Protein AF-W1Y0H3-F1 (afdb_monomer_lite)

Organism: NCBI:txid408170

Secondary structure (DSSP, 8-state):
-HHHHHHHHHHHTT--HHHHHHHHT--HHHHHHHHHHHHHHTT-S-HHHHHHS--HHHH-

Radius of gyration: 10.6 Å; chains: 1; bounding box: 22×22×26 Å

InterPro domains:
  IPR000792 Transcription regulator LuxR, C-terminal [PF00196] (1-53)
  IPR000792 Transcription regulator LuxR, C-terminal [PS50043] (1-58)
  IPR000792 Transcription regulator LuxR, C-terminal [SM00421] (1-54)
  IPR000792 Transcription regulator LuxR, C-terminal [cd06170] (1-56)
  IPR016032 Signal transduction response regulator, C-terminal effector [SSF46894] (1-53)
  IPR036388 Winged helix-like DNA-binding domain superfamily [G3DSA:1.10.10.10] (1-57)

Foldseek 3Di:
DVLLLLLLVCVLVVHDPVVSCVVSVHDPVVSVVSVVVNCVVVVHPDCVVSNVPPVVVSND

Sequence (60 aa):
SRKQHQVLSCIANQMTTEDILEKLKISLKTFYCHKHNIMMILNLKRINELVRHQHIDYLV

Structure (mmCIF, N/CA/C/O backbone):
data_AF-W1Y0H3-F1
#
_entry.id   AF-W1Y0H3-F1
#
loop_
_atom_site.group_PDB
_atom_site.id
_atom_site.type_symbol
_atom_site.label_atom_id
_atom_site.label_alt_id
_atom_site.label_comp_id
_atom_site.label_asym_id
_atom_site.label_entity_id
_atom_site.label_seq_id
_atom_site.pdbx_PDB_ins_code
_atom_site.Cartn_x
_atom_site.Cartn_y
_atom_site.Cartn_z
_atom_site.occupancy
_atom_site.B_iso_or_equiv
_atom_site.auth_seq_id
_atom_site.auth_comp_id
_atom_site.auth_asym_id
_atom_site.auth_atom_id
_atom_site.pdbx_PDB_model_num
ATOM 1 N N . SER A 1 1 ? 10.576 -3.680 2.914 1.00 78.56 1 SER A N 1
ATOM 2 C CA . SER A 1 1 ? 10.193 -3.746 4.354 1.00 78.56 1 SER A CA 1
ATOM 3 C C . SER A 1 1 ? 8.947 -4.602 4.527 1.00 78.56 1 SER A C 1
ATOM 5 O O . SER A 1 1 ? 8.025 -4.430 3.740 1.00 78.56 1 SER A O 1
ATOM 7 N N . ARG A 1 2 ? 8.843 -5.458 5.561 1.00 85.88 2 ARG A N 1
ATOM 8 C CA . ARG A 1 2 ? 7.662 -6.331 5.782 1.00 85.88 2 ARG A CA 1
ATOM 9 C C . ARG A 1 2 ? 6.334 -5.561 5.806 1.00 85.88 2 ARG A C 1
ATOM 11 O O . ARG A 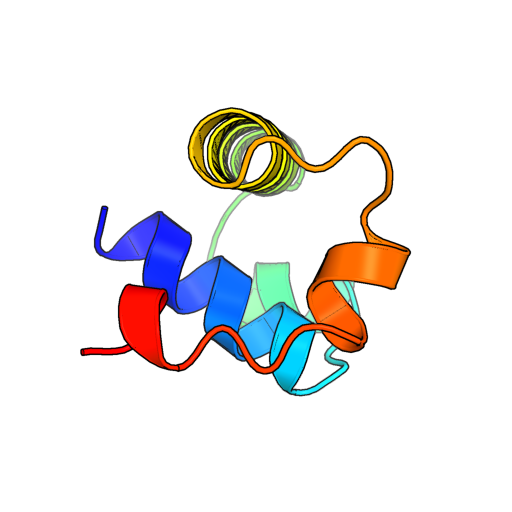1 2 ? 5.354 -6.026 5.237 1.00 85.88 2 ARG A O 1
ATOM 18 N N . 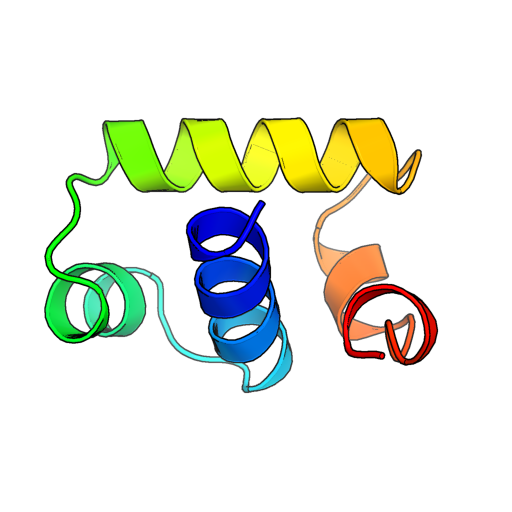LYS A 1 3 ? 6.299 -4.369 6.414 1.00 87.75 3 LYS A N 1
ATOM 19 C CA . LYS A 1 3 ? 5.075 -3.549 6.470 1.00 87.75 3 LYS A CA 1
ATOM 20 C C . LYS A 1 3 ? 4.737 -2.913 5.116 1.00 87.75 3 LYS A C 1
ATOM 22 O O . LYS A 1 3 ? 3.570 -2.847 4.756 1.00 87.75 3 LYS A O 1
ATOM 27 N N . GLN A 1 4 ? 5.750 -2.513 4.343 1.00 87.06 4 GLN A N 1
ATOM 28 C CA . GLN A 1 4 ? 5.562 -2.031 2.969 1.00 87.06 4 GLN A CA 1
ATOM 29 C C . GLN A 1 4 ? 5.023 -3.138 2.058 1.00 87.06 4 GLN A C 1
ATOM 31 O O . GLN A 1 4 ? 4.097 -2.874 1.305 1.00 87.06 4 GLN A O 1
ATOM 36 N N . HIS A 1 5 ? 5.527 -4.371 2.187 1.00 87.69 5 HIS A N 1
ATOM 37 C CA . HIS A 1 5 ? 4.990 -5.533 1.471 1.00 87.69 5 HIS A CA 1
ATOM 38 C C . HIS A 1 5 ? 3.511 -5.746 1.792 1.00 87.69 5 HIS A C 1
ATOM 40 O O . HIS A 1 5 ? 2.695 -5.832 0.887 1.00 87.69 5 HIS A O 1
ATOM 46 N N . GLN A 1 6 ? 3.139 -5.732 3.075 1.00 90.56 6 GLN A N 1
ATOM 47 C CA . GLN A 1 6 ? 1.736 -5.863 3.478 1.00 90.56 6 GLN A CA 1
ATOM 48 C C . GLN A 1 6 ? 0.846 -4.756 2.897 1.00 90.56 6 GLN A C 1
ATOM 50 O O . GLN A 1 6 ? -0.232 -5.050 2.385 1.00 90.56 6 GLN A O 1
ATOM 55 N N . VAL A 1 7 ? 1.293 -3.496 2.953 1.00 90.75 7 VAL A N 1
ATOM 56 C CA . VAL A 1 7 ? 0.576 -2.358 2.354 1.00 90.75 7 VAL A CA 1
ATOM 57 C C . VAL A 1 7 ? 0.423 -2.553 0.846 1.00 90.75 7 VAL A C 1
ATOM 59 O O . VAL A 1 7 ? -0.680 -2.409 0.327 1.00 90.75 7 VAL A O 1
ATOM 62 N N . LEU A 1 8 ? 1.500 -2.937 0.160 1.00 87.38 8 LEU A N 1
ATOM 63 C CA . LEU A 1 8 ? 1.495 -3.199 -1.274 1.00 87.38 8 LEU A CA 1
ATOM 64 C C . LEU A 1 8 ? 0.509 -4.306 -1.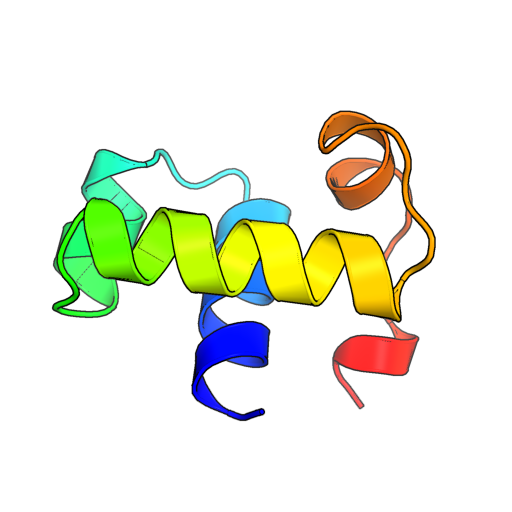647 1.00 87.38 8 LEU A C 1
ATOM 66 O O . LEU A 1 8 ? -0.314 -4.112 -2.536 1.00 87.38 8 LEU A O 1
ATOM 70 N N . SER A 1 9 ? 0.554 -5.441 -0.945 1.00 88.00 9 SER A N 1
ATOM 71 C CA . SER A 1 9 ? -0.358 -6.558 -1.183 1.00 88.00 9 SER A CA 1
ATOM 72 C C . SER A 1 9 ? -1.813 -6.139 -1.003 1.00 88.00 9 SER A C 1
ATOM 74 O O . SER A 1 9 ? -2.665 -6.566 -1.774 1.00 88.00 9 SER A O 1
ATOM 76 N N . CYS A 1 10 ? -2.130 -5.296 -0.017 1.00 90.50 10 CYS A N 1
ATOM 77 C CA . CYS A 1 10 ? -3.508 -4.843 0.156 1.00 90.50 10 CYS A CA 1
ATOM 78 C C . CYS A 1 10 ? -3.954 -3.888 -0.966 1.00 90.50 10 CYS A C 1
ATOM 80 O O . CYS A 1 10 ? -5.075 -4.014 -1.450 1.00 90.50 10 CYS A O 1
ATOM 82 N N . ILE A 1 11 ? -3.070 -2.994 -1.429 1.00 87.44 11 ILE A N 1
ATOM 83 C CA . ILE A 1 11 ? -3.337 -2.103 -2.573 1.00 87.44 11 ILE A CA 1
ATOM 84 C C . ILE A 1 11 ? -3.542 -2.914 -3.861 1.00 87.44 11 ILE A C 1
ATOM 86 O O . ILE A 1 11 ? -4.481 -2.648 -4.606 1.00 87.44 11 ILE A O 1
ATOM 90 N N . ALA A 1 12 ? -2.707 -3.928 -4.108 1.00 84.25 12 ALA A N 1
ATOM 91 C CA . ALA A 1 12 ? -2.829 -4.813 -5.269 1.00 84.25 12 ALA A CA 1
ATOM 92 C C . ALA A 1 12 ? -4.142 -5.617 -5.259 1.00 84.25 12 ALA A C 1
ATOM 94 O O . ALA A 1 12 ? -4.726 -5.867 -6.309 1.00 84.25 12 ALA A O 1
ATOM 95 N N . ASN A 1 13 ? -4.644 -5.958 -4.068 1.00 87.44 13 ASN A N 1
ATOM 96 C CA . ASN A 1 13 ? -5.960 -6.572 -3.876 1.00 87.44 13 ASN A CA 1
ATOM 97 C C . ASN A 1 13 ? -7.124 -5.563 -3.921 1.00 87.44 13 ASN A C 1
ATOM 99 O O . ASN A 1 13 ? -8.245 -5.925 -3.579 1.00 87.44 13 ASN A O 1
ATOM 103 N N . GLN A 1 14 ? -6.874 -4.312 -4.325 1.00 86.19 14 GLN A N 1
ATOM 104 C CA . GLN A 1 14 ? -7.884 -3.256 -4.463 1.00 86.19 14 GLN A CA 1
ATOM 105 C C . GLN A 1 14 ? -8.668 -2.975 -3.168 1.00 86.19 14 GLN A C 1
ATOM 107 O O . GLN A 1 14 ? -9.817 -2.542 -3.214 1.00 86.19 14 GLN A O 1
ATOM 112 N N . MET A 1 15 ? -8.050 -3.206 -2.004 1.00 91.62 15 MET A N 1
ATOM 113 C CA . MET A 1 15 ? -8.662 -2.873 -0.717 1.00 91.62 15 MET A CA 1
ATOM 114 C C . MET A 1 15 ? -8.806 -1.355 -0.562 1.00 91.62 15 MET A C 1
ATOM 116 O O . MET A 1 15 ? -7.940 -0.591 -1.005 1.00 91.62 15 MET A O 1
ATOM 120 N N . THR A 1 16 ? -9.877 -0.916 0.102 1.00 92.62 16 THR A N 1
ATOM 121 C CA . THR A 1 16 ? -10.063 0.505 0.418 1.00 92.62 16 THR A CA 1
ATOM 122 C C . THR A 1 16 ? -9.029 0.970 1.440 1.00 92.62 16 THR A C 1
ATOM 124 O O . THR A 1 16 ? -8.390 0.166 2.123 1.00 92.62 16 THR A O 1
ATOM 127 N N . THR A 1 17 ? -8.833 2.285 1.558 1.00 92.75 17 THR A N 1
ATOM 128 C CA . THR A 1 17 ? -7.873 2.795 2.546 1.00 92.75 17 THR A CA 1
ATOM 129 C C . THR A 1 17 ? -8.331 2.435 3.956 1.00 92.75 17 THR A C 1
ATOM 131 O O . THR A 1 17 ? -7.499 1.978 4.735 1.00 92.75 17 THR A O 1
ATOM 134 N N . GLU A 1 18 ? -9.624 2.566 4.271 1.00 95.75 18 GLU A N 1
ATOM 135 C CA . GLU A 1 18 ? -10.167 2.182 5.577 1.00 95.75 18 GLU A CA 1
ATOM 136 C C . GLU A 1 18 ? -9.869 0.713 5.913 1.00 95.75 18 GLU A C 1
ATOM 138 O O . GLU A 1 18 ? -9.283 0.443 6.966 1.00 95.75 18 GLU A O 1
ATOM 143 N N . ASP A 1 19 ? -10.142 -0.214 4.987 1.00 95.94 19 ASP A N 1
ATOM 144 C CA . ASP A 1 19 ? -9.904 -1.648 5.206 1.00 95.94 19 ASP A CA 1
ATOM 145 C C . ASP A 1 19 ? -8.424 -1.952 5.473 1.00 95.94 19 ASP A C 1
ATOM 147 O O . ASP A 1 19 ? -8.079 -2.815 6.283 1.00 95.94 19 ASP A O 1
ATOM 151 N N . ILE A 1 20 ? -7.513 -1.253 4.785 1.00 94.38 20 ILE A N 1
ATOM 152 C CA . ILE A 1 20 ? -6.067 -1.430 4.968 1.00 94.38 20 ILE A CA 1
ATOM 153 C C . ILE A 1 20 ? -5.640 -0.964 6.356 1.00 94.38 20 ILE A C 1
ATOM 155 O O . ILE A 1 20 ? -4.841 -1.640 7.014 1.00 94.38 20 ILE A O 1
ATOM 159 N N . LEU A 1 21 ? -6.137 0.194 6.792 1.00 96.12 21 LEU A N 1
ATOM 160 C CA . LEU A 1 21 ? -5.819 0.745 8.107 1.00 96.12 21 LEU A CA 1
ATOM 161 C C . LEU A 1 21 ? -6.285 -0.194 9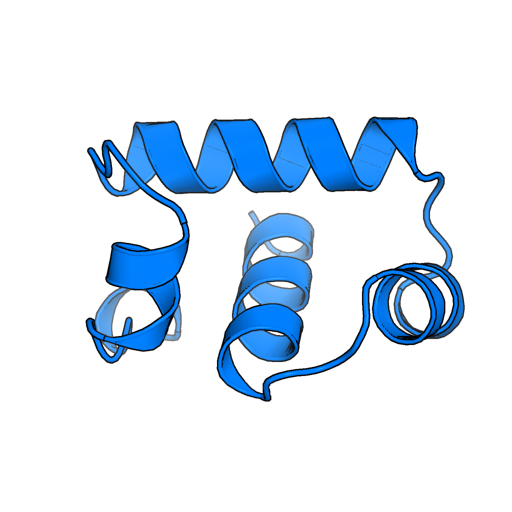.217 1.00 96.12 21 LEU A C 1
ATOM 163 O O . LEU A 1 21 ? -5.507 -0.478 10.133 1.00 96.12 21 LEU A O 1
ATOM 167 N N . GLU A 1 22 ? -7.504 -0.720 9.092 1.00 96.56 22 GLU A N 1
ATOM 168 C CA . GLU A 1 22 ? -8.075 -1.675 10.037 1.00 96.56 22 GLU A CA 1
ATOM 169 C C . GLU A 1 22 ? -7.289 -2.994 10.038 1.00 96.56 22 GLU A C 1
ATOM 171 O O . GLU A 1 22 ? -6.781 -3.426 11.079 1.00 96.56 22 GLU A O 1
ATOM 176 N N . LYS A 1 23 ? -7.080 -3.591 8.858 1.00 95.06 23 LYS A N 1
ATOM 177 C CA . LYS A 1 23 ? -6.383 -4.875 8.700 1.00 95.06 23 LYS A CA 1
ATOM 178 C C . LYS A 1 23 ? -4.942 -4.834 9.193 1.00 95.06 23 LYS A C 1
ATOM 180 O O . LYS A 1 23 ? -4.465 -5.786 9.811 1.00 95.06 23 LYS A O 1
ATOM 185 N N . LEU A 1 24 ? -4.217 -3.757 8.897 1.00 94.25 24 LEU A N 1
ATOM 186 C CA . LEU A 1 24 ? -2.804 -3.634 9.255 1.00 94.25 24 LEU A CA 1
ATOM 187 C C . LEU A 1 24 ? -2.580 -2.994 10.626 1.00 94.25 24 LEU A C 1
ATOM 189 O O . LEU A 1 24 ? -1.426 -2.998 11.078 1.00 94.25 24 LEU A O 1
ATOM 193 N N . LYS A 1 25 ? -3.643 -2.491 11.270 1.00 96.06 25 LYS A N 1
ATOM 194 C CA . LYS A 1 25 ? -3.621 -1.748 12.538 1.00 96.06 25 LYS A CA 1
ATOM 195 C C . LYS A 1 25 ? -2.598 -0.611 12.516 1.00 96.06 25 LYS A C 1
ATOM 197 O O . LYS A 1 25 ? -1.711 -0.539 13.365 1.00 96.06 25 LYS A O 1
ATOM 202 N N . ILE A 1 26 ? -2.679 0.246 11.499 1.00 95.00 26 ILE A N 1
ATOM 203 C CA . ILE A 1 26 ? -1.782 1.399 11.326 1.00 95.00 26 ILE A CA 1
ATOM 204 C C . ILE A 1 26 ? -2.570 2.699 11.207 1.00 95.00 26 ILE A C 1
ATOM 206 O O . ILE A 1 26 ? -3.721 2.708 10.790 1.00 95.00 26 ILE A O 1
ATOM 210 N N . SER A 1 27 ? -1.922 3.817 11.540 1.00 96.00 27 SER A N 1
ATOM 211 C CA . SER A 1 27 ? -2.510 5.140 11.329 1.00 96.00 27 SER A CA 1
ATOM 212 C C . SER A 1 27 ? -2.518 5.527 9.847 1.00 96.00 27 SER A C 1
ATOM 214 O O . SER A 1 27 ? -1.662 5.086 9.072 1.00 96.00 27 SER A O 1
ATOM 216 N N . LEU A 1 28 ? -3.419 6.439 9.473 1.00 95.62 28 LEU A N 1
ATOM 217 C CA . LEU A 1 28 ? -3.465 7.020 8.129 1.00 95.62 28 LEU A CA 1
ATOM 218 C C . LEU A 1 28 ? -2.122 7.663 7.735 1.00 95.62 28 LEU A C 1
ATOM 220 O O . LEU A 1 28 ? -1.637 7.472 6.620 1.00 95.62 28 LEU A O 1
ATOM 224 N N . LYS A 1 29 ? -1.468 8.358 8.676 1.00 96.00 29 LYS A N 1
ATOM 225 C CA . LYS A 1 29 ? -0.134 8.943 8.472 1.00 96.00 29 LYS A CA 1
ATOM 226 C C . LYS A 1 29 ? 0.899 7.867 8.126 1.00 96.00 29 LYS A C 1
ATOM 228 O O . LYS A 1 29 ? 1.630 8.002 7.149 1.00 96.00 29 LYS A O 1
ATOM 233 N N . THR A 1 30 ? 0.933 6.782 8.899 1.00 94.50 30 THR A N 1
ATOM 234 C CA . THR A 1 30 ? 1.848 5.650 8.683 1.00 94.50 30 THR A CA 1
ATOM 235 C C . THR A 1 30 ? 1.612 4.989 7.326 1.00 94.50 30 THR A C 1
ATOM 237 O O . THR A 1 30 ? 2.570 4.691 6.611 1.00 94.50 30 THR A O 1
ATOM 240 N N . PHE A 1 31 ? 0.348 4.805 6.942 1.00 94.25 31 PHE A N 1
ATOM 241 C CA . PHE A 1 31 ? -0.017 4.280 5.631 1.00 94.25 31 PHE A CA 1
ATOM 242 C C . PHE A 1 31 ? 0.528 5.150 4.492 1.00 94.25 31 PHE A C 1
ATOM 244 O O . PHE A 1 31 ? 1.204 4.629 3.604 1.00 94.25 31 PHE A O 1
ATOM 251 N N . TYR A 1 32 ? 0.327 6.471 4.544 1.00 92.75 32 TYR A N 1
ATOM 252 C CA . TYR A 1 32 ? 0.851 7.376 3.517 1.00 92.75 32 TYR A CA 1
ATOM 253 C C . TYR A 1 32 ? 2.380 7.391 3.449 1.00 92.75 32 TYR A C 1
ATOM 255 O O . TYR A 1 32 ? 2.928 7.412 2.348 1.00 92.75 32 TYR A O 1
ATOM 263 N N . CYS A 1 33 ? 3.079 7.302 4.584 1.00 93.56 33 CYS A N 1
ATOM 264 C CA . CYS A 1 33 ? 4.535 7.154 4.588 1.00 93.56 33 CYS A CA 1
ATOM 265 C C . CYS A 1 33 ? 4.977 5.862 3.883 1.00 93.56 33 CYS A C 1
ATOM 267 O O . CYS A 1 33 ? 5.883 5.889 3.051 1.00 93.56 33 CYS A O 1
A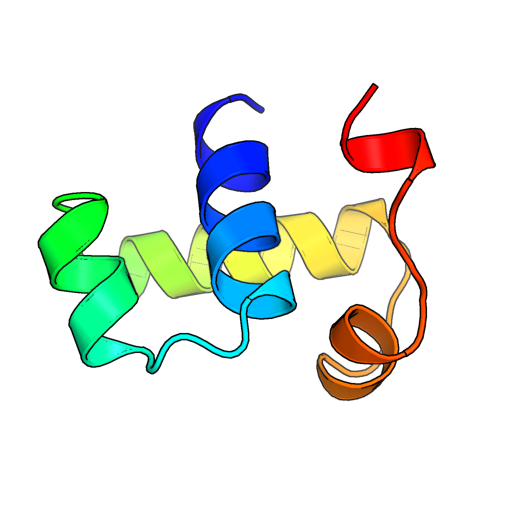TOM 269 N N . HIS A 1 34 ? 4.332 4.725 4.171 1.00 91.75 34 HIS A N 1
ATOM 270 C CA . HIS A 1 34 ? 4.644 3.468 3.489 1.00 91.75 34 HIS A CA 1
ATOM 271 C C . HIS A 1 34 ? 4.362 3.548 1.993 1.00 91.75 34 HIS A C 1
ATOM 273 O O . HIS A 1 34 ? 5.226 3.180 1.203 1.00 91.75 34 HIS A O 1
ATOM 279 N N . LYS A 1 35 ? 3.202 4.085 1.616 1.00 88.50 35 LYS A N 1
ATOM 280 C CA . LYS A 1 35 ? 2.798 4.305 0.227 1.00 88.50 35 LYS A CA 1
ATOM 281 C C . LYS A 1 35 ? 3.808 5.172 -0.529 1.00 88.50 35 LYS A C 1
ATOM 283 O O . LYS A 1 35 ? 4.231 4.800 -1.617 1.00 88.50 35 LYS A O 1
ATOM 288 N N . HIS A 1 36 ? 4.239 6.286 0.061 1.00 90.00 36 HIS A N 1
ATOM 289 C CA . HIS A 1 36 ? 5.260 7.161 -0.515 1.00 90.00 36 HIS A CA 1
ATOM 290 C C . HIS A 1 36 ? 6.592 6.434 -0.718 1.00 90.00 36 HIS A C 1
ATOM 292 O O . HIS A 1 36 ? 7.167 6.470 -1.801 1.00 90.00 36 HIS A O 1
ATOM 298 N N . ASN A 1 37 ? 7.053 5.709 0.300 1.00 89.31 37 ASN A N 1
ATOM 299 C CA . ASN A 1 37 ? 8.310 4.976 0.210 1.00 89.31 37 ASN A CA 1
ATOM 300 C C . ASN A 1 37 ? 8.256 3.847 -0.831 1.00 89.31 37 ASN A C 1
ATOM 302 O O . ASN A 1 37 ? 9.242 3.623 -1.521 1.00 89.31 37 ASN A O 1
ATOM 306 N N . ILE A 1 38 ? 7.118 3.158 -0.966 1.00 86.94 38 ILE A N 1
ATOM 307 C CA . ILE A 1 38 ? 6.903 2.147 -2.013 1.00 86.94 38 ILE A CA 1
ATOM 308 C C . ILE A 1 38 ? 6.990 2.797 -3.399 1.00 86.94 38 ILE A C 1
ATOM 310 O O . ILE A 1 38 ? 7.715 2.295 -4.250 1.00 86.94 38 ILE A O 1
ATOM 314 N N . MET A 1 39 ? 6.311 3.932 -3.613 1.00 85.94 39 MET A N 1
ATOM 315 C CA . MET A 1 39 ? 6.379 4.664 -4.886 1.00 85.94 39 MET A CA 1
ATOM 316 C C . MET A 1 39 ? 7.811 5.097 -5.224 1.00 85.94 39 MET A C 1
ATOM 318 O O . MET A 1 39 ? 8.227 4.931 -6.365 1.00 85.94 39 MET A O 1
ATOM 322 N N . MET A 1 40 ? 8.584 5.581 -4.242 1.00 86.81 40 MET A N 1
ATOM 323 C CA . MET A 1 40 ? 9.995 5.932 -4.456 1.00 86.81 40 MET A CA 1
ATOM 324 C C . MET A 1 40 ? 10.847 4.721 -4.844 1.00 86.81 40 MET A C 1
ATOM 326 O O . MET A 1 40 ? 11.620 4.809 -5.792 1.00 86.81 40 MET A O 1
ATOM 330 N N . ILE A 1 41 ? 10.707 3.594 -4.135 1.00 83.19 41 ILE A N 1
ATOM 331 C CA . ILE A 1 41 ? 11.501 2.383 -4.406 1.00 83.19 41 ILE A CA 1
ATOM 332 C C . ILE A 1 41 ? 11.188 1.821 -5.795 1.00 83.19 41 ILE A C 1
ATOM 334 O O . ILE A 1 41 ? 12.092 1.406 -6.510 1.00 83.19 41 ILE A O 1
ATOM 338 N N . LEU A 1 42 ? 9.914 1.833 -6.187 1.00 77.75 42 LEU A N 1
ATOM 339 C CA . LEU A 1 42 ? 9.469 1.341 -7.490 1.00 77.75 42 LEU A CA 1
ATOM 340 C C . LEU A 1 42 ? 9.624 2.386 -8.610 1.00 77.75 42 LEU A C 1
ATOM 342 O O . LEU A 1 42 ? 9.250 2.114 -9.747 1.00 77.75 42 LEU A O 1
ATOM 346 N N . ASN A 1 43 ? 10.159 3.574 -8.297 1.00 81.69 43 ASN A N 1
ATOM 347 C CA . ASN A 1 43 ? 10.291 4.717 -9.204 1.00 81.69 43 ASN A CA 1
ATOM 348 C C . ASN A 1 43 ? 8.980 5.068 -9.943 1.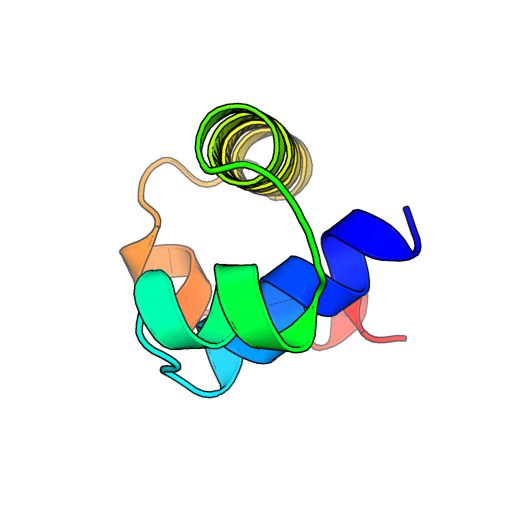00 81.69 43 ASN A C 1
ATOM 350 O O . ASN A 1 43 ? 8.974 5.421 -11.124 1.00 81.69 43 ASN A O 1
ATOM 354 N N . LEU A 1 44 ? 7.850 4.947 -9.242 1.00 78.75 44 LEU A N 1
ATOM 355 C CA . LEU A 1 44 ? 6.517 5.183 -9.791 1.00 78.75 44 LEU A CA 1
ATOM 356 C C . LEU A 1 44 ? 6.106 6.634 -9.584 1.00 78.75 44 LEU A C 1
ATOM 358 O O . LEU A 1 44 ? 6.217 7.180 -8.484 1.00 78.75 44 LEU A O 1
ATOM 362 N N . LYS A 1 45 ? 5.554 7.245 -10.634 1.00 77.00 45 LYS A N 1
ATOM 363 C CA . LYS A 1 45 ? 5.031 8.617 -10.564 1.00 77.00 45 LYS A CA 1
ATOM 364 C C . LYS A 1 45 ? 3.575 8.642 -10.123 1.00 77.00 45 LYS A C 1
ATOM 366 O O . LYS A 1 45 ? 3.113 9.662 -9.612 1.00 77.00 45 LYS A O 1
ATOM 371 N N . ARG A 1 46 ? 2.828 7.550 -10.334 1.00 73.25 46 ARG A N 1
ATOM 372 C CA . ARG A 1 46 ? 1.406 7.462 -9.977 1.00 73.25 46 ARG A CA 1
ATOM 373 C C . ARG A 1 46 ? 1.069 6.130 -9.326 1.00 73.25 46 ARG A C 1
ATOM 375 O O . ARG A 1 46 ? 1.458 5.074 -9.804 1.00 73.25 46 ARG A O 1
ATOM 382 N N . ILE A 1 47 ? 0.214 6.163 -8.304 1.00 69.50 47 ILE A N 1
ATOM 383 C CA . ILE A 1 47 ? -0.255 4.935 -7.644 1.00 69.50 47 ILE A CA 1
ATOM 384 C C . ILE A 1 47 ? -1.072 4.021 -8.571 1.00 69.50 47 ILE A C 1
ATOM 386 O O . ILE A 1 47 ? -1.115 2.816 -8.373 1.00 69.50 47 ILE A O 1
ATOM 390 N N . ASN A 1 48 ? -1.700 4.559 -9.617 1.00 68.69 48 ASN A N 1
ATOM 391 C CA . ASN A 1 48 ? -2.430 3.721 -10.571 1.00 68.69 48 ASN A CA 1
ATOM 392 C C . ASN A 1 48 ? -1.480 2.835 -11.391 1.00 68.69 48 ASN A C 1
ATOM 394 O O . ASN A 1 48 ? -1.889 1.783 -11.865 1.00 68.69 48 ASN A O 1
ATOM 398 N N . GLU A 1 49 ? -0.210 3.222 -11.535 1.00 69.31 49 GLU A N 1
ATOM 399 C CA . GLU A 1 49 ? 0.822 2.369 -12.143 1.00 69.31 49 GLU A CA 1
ATOM 400 C C . GLU A 1 49 ? 1.134 1.173 -11.242 1.00 69.31 49 GLU A C 1
ATOM 402 O O . GLU A 1 49 ? 1.480 0.104 -11.730 1.00 69.31 49 GLU A O 1
ATOM 407 N N . LEU A 1 50 ? 0.901 1.340 -9.941 1.00 67.31 50 LEU A N 1
ATOM 408 C CA . LEU A 1 50 ? 1.120 0.356 -8.892 1.00 67.31 50 LEU A CA 1
ATOM 409 C C . LEU A 1 50 ? 0.080 -0.790 -8.921 1.00 67.31 50 LEU A C 1
ATOM 411 O O . LEU A 1 50 ? 0.305 -1.899 -8.459 1.00 67.31 50 LEU A O 1
ATOM 415 N N . VAL A 1 51 ? -1.102 -0.522 -9.477 1.00 67.06 51 VAL A N 1
ATOM 416 C CA . VAL A 1 51 ? -2.147 -1.540 -9.693 1.00 67.06 51 VAL A CA 1
ATOM 417 C C . VAL A 1 51 ? -1.968 -2.224 -11.055 1.00 67.06 51 VAL A C 1
ATOM 419 O O . VAL A 1 51 ? -2.390 -3.361 -11.246 1.00 67.06 51 VAL A O 1
ATOM 422 N N . ARG A 1 52 ? -1.336 -1.537 -12.018 1.00 64.88 52 ARG A N 1
ATOM 423 C CA . ARG A 1 52 ? -1.142 -2.023 -13.397 1.00 64.88 52 ARG A CA 1
ATOM 424 C C . ARG A 1 52 ? 0.134 -2.841 -13.567 1.00 64.88 52 ARG A C 1
ATOM 426 O O . ARG A 1 52 ? 0.152 -3.758 -14.381 1.00 64.88 52 ARG A O 1
ATOM 433 N N . HIS A 1 53 ? 1.181 -2.527 -12.812 1.00 63.06 53 HIS A N 1
ATOM 434 C CA . HIS A 1 53 ? 2.341 -3.393 -12.685 1.00 63.06 53 HIS A CA 1
ATOM 435 C C . HIS A 1 53 ? 1.997 -4.496 -11.688 1.00 63.06 53 HIS A C 1
ATOM 437 O O . HIS A 1 53 ? 1.873 -4.247 -10.494 1.00 63.06 53 HIS A O 1
ATOM 443 N N . GLN A 1 54 ? 1.859 -5.734 -12.163 1.00 55.78 54 GLN A N 1
ATOM 444 C CA . GLN A 1 54 ? 1.955 -6.887 -11.276 1.00 55.78 54 GLN A CA 1
ATOM 445 C C . GLN A 1 54 ? 3.348 -6.839 -10.627 1.00 55.78 54 GLN A C 1
ATOM 447 O O . GLN A 1 54 ? 4.342 -7.186 -11.257 1.00 55.78 54 GLN A O 1
ATOM 452 N N . HIS A 1 55 ? 3.438 -6.332 -9.395 1.00 58.69 55 HIS A N 1
ATOM 453 C CA . HIS A 1 55 ? 4.677 -6.173 -8.621 1.00 58.69 55 HIS A CA 1
ATOM 454 C C . HIS A 1 55 ? 5.231 -7.505 -8.113 1.00 58.69 55 HIS A C 1
ATOM 456 O O . HIS A 1 55 ? 5.553 -7.643 -6.933 1.00 58.69 55 HIS A O 1
ATOM 462 N N . ILE A 1 56 ? 5.308 -8.488 -9.005 1.00 52.25 56 ILE A N 1
ATOM 463 C CA . ILE A 1 56 ? 5.727 -9.856 -8.713 1.00 52.25 56 ILE A CA 1
ATOM 464 C C . ILE A 1 56 ? 7.115 -9.840 -8.061 1.00 52.25 56 ILE A C 1
ATOM 466 O O . ILE A 1 56 ? 7.290 -10.483 -7.035 1.00 52.25 56 ILE A O 1
ATOM 470 N N . ASP A 1 57 ? 8.035 -8.989 -8.524 1.00 53.62 57 ASP A N 1
ATOM 471 C CA . ASP A 1 57 ? 9.398 -8.919 -7.975 1.00 53.62 57 ASP A CA 1
ATOM 472 C C . ASP A 1 57 ? 9.508 -8.255 -6.590 1.00 53.62 57 ASP A C 1
ATOM 474 O O . ASP A 1 57 ? 10.504 -8.447 -5.905 1.00 53.62 57 ASP A O 1
ATOM 478 N N . TYR A 1 58 ? 8.509 -7.479 -6.148 1.00 59.62 58 TYR A N 1
ATOM 479 C CA . TYR A 1 58 ? 8.477 -6.940 -4.775 1.00 59.62 58 TYR A CA 1
ATOM 480 C C . TYR A 1 58 ? 7.729 -7.885 -3.816 1.00 59.62 58 TYR A C 1
ATOM 482 O O . TYR A 1 58 ? 7.641 -7.610 -2.625 1.00 59.62 58 TYR A O 1
ATOM 490 N N . LEU A 1 59 ? 7.125 -8.966 -4.320 1.00 52.31 59 LEU A N 1
ATOM 491 C CA . LEU A 1 59 ? 6.394 -9.960 -3.523 1.00 52.31 59 LEU A CA 1
ATOM 492 C C . LEU A 1 59 ? 7.186 -11.261 -3.300 1.00 52.31 59 LEU A C 1
ATOM 494 O O . LEU A 1 59 ? 6.751 -12.068 -2.475 1.00 52.31 59 LEU A O 1
ATOM 498 N N . VAL A 1 60 ? 8.307 -11.446 -4.008 1.00 47.41 60 VAL A N 1
ATOM 499 C CA . VAL A 1 60 ? 9.296 -12.527 -3.819 1.00 47.41 60 VAL A CA 1
ATOM 500 C C . VAL A 1 60 ? 10.348 -12.093 -2.801 1.00 47.41 60 VAL A C 1
ATOM 502 O O . VAL A 1 60 ? 10.678 -12.919 -1.921 1.00 47.41 60 VAL A O 1
#

pLDDT: mean 82.64, std 13.59, range [47.41, 96.56]